Protein AF-A0A378QYK4-F1 (afdb_monomer_lite)

Sequence (94 aa):
MKSKKVKDPSWFKLKRYPHIGLPITSKSKNQVIRYITNPEKIAKHAFCPFIHTQIITPKFRKQYDQDGNILHNGKRVRLKPKVRDIYYANHWDC

Foldseek 3Di:
DDDPPDDDPPPDDQDPDDDPDDGDDPVCRVVVVVQVPDVVNVVPQAQDFFDKDKDWAWDWAFDADPVRHTPPVRGTDIDDTDIDIDGHGDPGRD

Organism: NCBI:txid90240

Structure (mmCIF, N/CA/C/O backbone):
data_AF-A0A378QYK4-F1
#
_entry.id   AF-A0A378QYK4-F1
#
loop_
_atom_site.group_PDB
_atom_site.id
_atom_site.type_symbol
_atom_site.label_atom_id
_atom_site.label_alt_id
_atom_site.label_comp_id
_atom_site.label_asym_id
_atom_site.label_entity_id
_atom_site.label_seq_id
_atom_site.pdbx_PDB_ins_code
_atom_site.Cartn_x
_atom_site.Cartn_y
_atom_site.Cartn_z
_atom_site.occupancy
_atom_site.B_iso_or_equiv
_atom_site.auth_seq_id
_atom_site.auth_comp_id
_atom_site.auth_asym_id
_atom_site.auth_atom_id
_atom_site.pdbx_PDB_model_num
ATOM 1 N N . MET A 1 1 ? -22.482 11.494 36.897 1.00 39.22 1 MET A N 1
ATOM 2 C CA . MET A 1 1 ? -21.732 10.231 36.683 1.00 39.22 1 MET A CA 1
ATOM 3 C C . MET A 1 1 ? -20.469 10.548 35.886 1.00 39.22 1 MET A C 1
ATOM 5 O O . MET A 1 1 ? -20.587 11.055 34.779 1.00 39.22 1 MET A O 1
ATOM 9 N N . LYS A 1 2 ? -19.266 10.372 36.453 1.00 37.28 2 LYS A N 1
ATOM 10 C CA . LYS A 1 2 ? -18.005 10.698 35.756 1.00 37.28 2 LYS A CA 1
ATOM 11 C C . LYS A 1 2 ? -17.719 9.620 34.704 1.00 37.28 2 LYS A C 1
ATOM 13 O O . LYS A 1 2 ? -17.579 8.452 35.057 1.00 37.28 2 LYS A O 1
ATOM 18 N N . SER A 1 3 ? -17.651 9.990 33.424 1.00 45.25 3 SER A N 1
ATOM 19 C CA . SER A 1 3 ? -17.284 9.066 32.345 1.00 45.25 3 SER A CA 1
ATOM 20 C C . SER A 1 3 ? -15.878 8.512 32.598 1.00 45.25 3 SER A C 1
ATOM 22 O O . SER A 1 3 ? -14.919 9.287 32.668 1.00 45.25 3 SER A O 1
ATOM 24 N N . LYS A 1 4 ? -15.732 7.188 32.732 1.00 50.22 4 LYS A N 1
ATOM 25 C CA . LYS A 1 4 ? -14.417 6.528 32.767 1.00 50.22 4 LYS A CA 1
ATOM 26 C C . LYS A 1 4 ? -13.656 6.906 31.490 1.00 50.22 4 LYS A C 1
ATOM 28 O O . LYS A 1 4 ? -14.080 6.541 30.396 1.00 50.22 4 LYS A O 1
ATOM 33 N N . LYS A 1 5 ? -12.542 7.638 31.621 1.00 49.34 5 LYS A N 1
ATOM 34 C CA . LYS A 1 5 ? -11.584 7.831 30.522 1.00 49.34 5 LYS A CA 1
ATOM 35 C C . LYS A 1 5 ? -11.043 6.451 30.152 1.00 49.34 5 LYS A C 1
ATOM 37 O O . LYS A 1 5 ? -10.284 5.864 30.920 1.00 49.34 5 LYS A O 1
ATOM 42 N N . VAL A 1 6 ? -11.476 5.920 29.011 1.00 62.06 6 VAL A N 1
ATOM 43 C CA . VAL A 1 6 ? -10.902 4.702 28.434 1.00 62.06 6 VAL A CA 1
ATOM 44 C C . VAL A 1 6 ? -9.432 4.998 28.169 1.00 62.06 6 VAL A C 1
ATOM 46 O O . VAL A 1 6 ? -9.105 5.975 27.496 1.00 62.06 6 VAL A O 1
ATOM 49 N N . LYS A 1 7 ? -8.547 4.208 28.782 1.00 66.19 7 LYS A N 1
ATOM 50 C CA . LYS A 1 7 ? -7.105 4.346 28.597 1.00 66.19 7 LYS A CA 1
ATOM 51 C C . LYS A 1 7 ? -6.811 4.112 27.123 1.00 66.19 7 LYS A C 1
ATOM 53 O O . LYS A 1 7 ? -7.221 3.096 26.566 1.00 66.19 7 LYS A O 1
ATOM 58 N N . ASP A 1 8 ? -6.137 5.075 26.509 1.00 67.88 8 ASP A N 1
ATOM 59 C CA . ASP A 1 8 ? -5.820 5.008 25.095 1.00 67.88 8 ASP A CA 1
ATOM 60 C C . ASP A 1 8 ? -5.010 3.738 24.798 1.00 67.88 8 ASP A C 1
ATOM 62 O O . ASP A 1 8 ? -3.958 3.534 25.414 1.00 67.88 8 ASP A O 1
ATOM 66 N N . PRO A 1 9 ? -5.469 2.876 23.875 1.00 75.88 9 PRO A N 1
ATOM 67 C CA . PRO A 1 9 ? -4.701 1.704 23.507 1.00 75.88 9 PRO A CA 1
ATOM 68 C C . PRO A 1 9 ? -3.377 2.131 22.874 1.00 75.88 9 PRO A C 1
ATOM 70 O O . PRO A 1 9 ? -3.358 2.931 21.935 1.00 75.88 9 PRO A O 1
ATOM 73 N N . SER A 1 10 ? -2.273 1.560 23.360 1.00 82.81 10 SER A N 1
ATOM 74 C CA . SER A 1 10 ? -0.918 1.832 22.856 1.00 82.81 10 SER A CA 1
ATOM 75 C C . SER A 1 10 ? -0.742 1.451 21.380 1.00 82.81 10 SER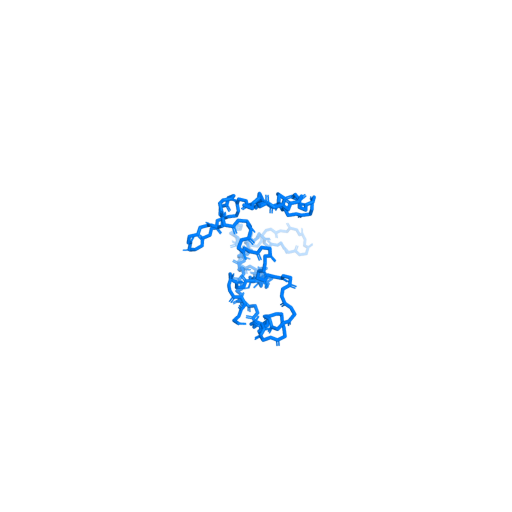 A C 1
ATOM 77 O O . SER A 1 10 ? 0.154 1.958 20.702 1.00 82.81 10 SER A O 1
ATOM 79 N N . TRP A 1 11 ? -1.613 0.576 20.872 1.00 86.25 11 TRP A N 1
ATOM 80 C CA . TRP A 1 11 ? -1.592 0.087 19.500 1.00 86.25 11 TRP A CA 1
ATOM 81 C C . TRP A 1 11 ? -2.286 1.018 18.494 1.00 86.25 11 TRP A C 1
ATOM 83 O O . TRP A 1 11 ? -1.985 0.937 17.304 1.00 86.25 11 TRP A O 1
ATOM 93 N N . PHE A 1 12 ? -3.174 1.926 18.919 1.00 85.12 12 PHE A N 1
ATOM 94 C CA . PHE A 1 12 ? -3.878 2.803 17.979 1.00 85.12 12 PHE A CA 1
ATOM 95 C C . PHE A 1 12 ? -2.984 3.973 17.558 1.00 85.12 12 PHE A C 1
ATOM 97 O O . PHE A 1 12 ? -2.719 4.886 18.344 1.00 85.12 12 PHE A O 1
ATOM 104 N N . LYS A 1 13 ? -2.546 3.971 16.296 1.00 86.19 13 LYS A N 1
ATOM 105 C CA . LYS A 1 13 ? -1.691 5.015 15.716 1.00 86.19 13 LYS A CA 1
ATOM 106 C C . LYS A 1 13 ? -2.348 5.604 14.475 1.00 86.19 13 LYS A C 1
ATOM 108 O O . LYS A 1 13 ? -2.632 4.885 13.522 1.00 86.19 13 LYS A O 1
ATOM 113 N N . LEU A 1 14 ? -2.543 6.922 14.472 1.00 85.31 14 LEU A N 1
ATOM 114 C CA . LEU A 1 14 ? -3.054 7.641 13.309 1.00 85.31 14 LEU A CA 1
ATOM 115 C C . LEU A 1 14 ? -1.955 7.717 12.241 1.00 85.31 14 LEU A C 1
ATOM 117 O O . LEU A 1 14 ? -0.851 8.194 12.513 1.00 85.31 14 LEU A O 1
ATOM 121 N N . LYS A 1 15 ? -2.238 7.240 11.031 1.00 81.69 15 LYS A N 1
ATOM 122 C CA . LYS A 1 15 ? -1.309 7.316 9.899 1.00 81.69 15 LYS A CA 1
ATOM 123 C C . LYS A 1 15 ? -1.677 8.502 9.011 1.00 81.69 15 LYS A C 1
ATOM 125 O O . LYS A 1 15 ? -2.849 8.795 8.829 1.00 81.69 15 LYS A O 1
ATOM 130 N N . ARG A 1 16 ? -0.668 9.175 8.456 1.00 78.75 16 ARG A N 1
ATOM 131 C CA . ARG A 1 16 ? -0.826 10.324 7.546 1.00 78.75 16 ARG A CA 1
ATOM 132 C C . ARG A 1 16 ? -0.748 9.888 6.083 1.00 78.75 16 ARG A C 1
ATOM 134 O O . ARG A 1 16 ? 0.034 10.441 5.315 1.00 78.75 16 ARG A O 1
ATOM 141 N N . TYR A 1 17 ? -1.483 8.841 5.722 1.00 78.94 17 TYR A N 1
ATOM 142 C CA . TYR A 1 17 ? -1.548 8.437 4.320 1.00 78.94 17 TYR A CA 1
ATOM 143 C C . TYR A 1 17 ? -2.419 9.429 3.537 1.00 78.94 17 TYR A C 1
ATOM 145 O O . TYR A 1 17 ? -3.315 10.040 4.118 1.00 78.94 17 TYR A O 1
ATOM 153 N N . PRO A 1 18 ? -2.174 9.618 2.233 1.00 72.56 18 PRO A N 1
ATOM 154 C CA . PRO A 1 18 ? -3.126 10.305 1.372 1.00 72.56 18 PRO A CA 1
ATOM 155 C C . PRO A 1 18 ? -4.462 9.555 1.404 1.00 72.56 18 PRO A C 1
ATOM 157 O O . PRO A 1 18 ? -4.507 8.355 1.135 1.00 72.56 18 PRO A O 1
ATOM 160 N N . HIS A 1 19 ? -5.538 10.249 1.763 1.00 69.25 19 HIS A N 1
ATOM 161 C CA . HIS A 1 19 ? -6.887 9.691 1.797 1.00 69.25 19 HIS A CA 1
ATOM 162 C C . HIS A 1 19 ? -7.699 10.262 0.635 1.00 69.25 19 HIS A C 1
ATOM 164 O O . HIS A 1 19 ? -7.610 11.451 0.344 1.00 69.25 19 HIS A O 1
ATOM 170 N N . ILE A 1 20 ? -8.501 9.413 -0.014 1.00 71.56 20 ILE A N 1
ATOM 171 C CA . ILE A 1 20 ? -9.448 9.840 -1.059 1.00 71.56 20 ILE A CA 1
ATOM 172 C C . ILE A 1 20 ? -10.660 10.565 -0.428 1.00 71.56 20 ILE A C 1
ATOM 174 O O . ILE A 1 20 ? -11.273 11.410 -1.070 1.00 71.56 20 ILE A O 1
ATOM 178 N N . GLY A 1 21 ? -10.982 10.274 0.842 1.00 73.00 21 GLY A N 1
ATOM 179 C CA . GLY A 1 21 ? -12.072 10.897 1.607 1.00 73.00 21 GLY A CA 1
ATOM 180 C C . GLY A 1 21 ? -11.609 11.612 2.882 1.00 73.00 21 GLY A C 1
ATOM 181 O O . GLY A 1 21 ? -10.415 11.843 3.086 1.00 73.00 21 GLY A O 1
ATOM 182 N N . LEU A 1 22 ? -12.562 11.952 3.762 1.00 80.44 22 LEU A N 1
ATOM 183 C CA . LEU A 1 22 ? -12.267 12.626 5.032 1.00 80.44 22 LEU A CA 1
ATOM 184 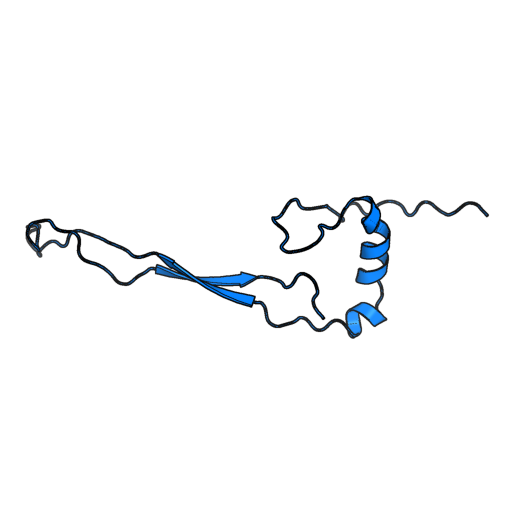C C . LEU A 1 22 ? -11.344 11.758 5.906 1.00 80.44 22 LEU A C 1
ATOM 186 O O . LEU A 1 22 ? -11.700 10.624 6.231 1.00 80.44 22 LEU A O 1
ATOM 190 N N . PRO A 1 23 ? -10.170 12.269 6.314 1.00 81.75 23 PRO A N 1
ATOM 191 C CA . PRO A 1 23 ? -9.227 11.489 7.096 1.00 81.75 23 PRO A CA 1
ATOM 192 C C . PRO A 1 23 ? -9.764 11.231 8.506 1.00 81.75 23 PRO A C 1
ATOM 194 O O . PRO A 1 23 ? -10.394 12.092 9.128 1.00 81.75 23 PRO A O 1
ATOM 197 N N . ILE A 1 24 ? -9.435 10.062 9.055 1.00 84.81 24 ILE A N 1
ATOM 198 C CA . ILE A 1 24 ? -9.651 9.776 10.475 1.00 84.81 24 ILE A CA 1
ATOM 199 C C . ILE A 1 24 ? -8.776 10.746 11.268 1.00 84.81 24 ILE A C 1
ATOM 201 O O . ILE A 1 24 ? -7.570 10.825 11.055 1.00 84.81 24 ILE A O 1
ATOM 205 N N . THR A 1 25 ? -9.375 11.476 12.203 1.00 85.75 25 THR A N 1
ATOM 206 C CA . THR A 1 25 ? -8.667 12.394 13.103 1.00 85.75 25 THR A CA 1
ATOM 207 C C . THR A 1 25 ? -8.625 11.840 14.525 1.00 85.75 25 THR A C 1
ATOM 209 O O . THR A 1 25 ? -9.321 10.880 14.872 1.00 85.75 25 THR A O 1
ATOM 212 N N . SER A 1 26 ? -7.848 12.478 15.402 1.00 85.12 26 SER A N 1
ATOM 213 C CA . SER A 1 26 ? -7.815 12.125 16.827 1.00 85.12 26 SER A CA 1
ATOM 214 C C . SER A 1 26 ? -9.198 12.189 17.489 1.00 85.12 26 SER A C 1
ATOM 216 O O . SER A 1 26 ? -9.460 11.430 18.416 1.00 85.12 26 SER A O 1
ATOM 218 N N . LYS A 1 27 ? -10.108 13.040 16.988 1.00 85.75 27 LYS A N 1
A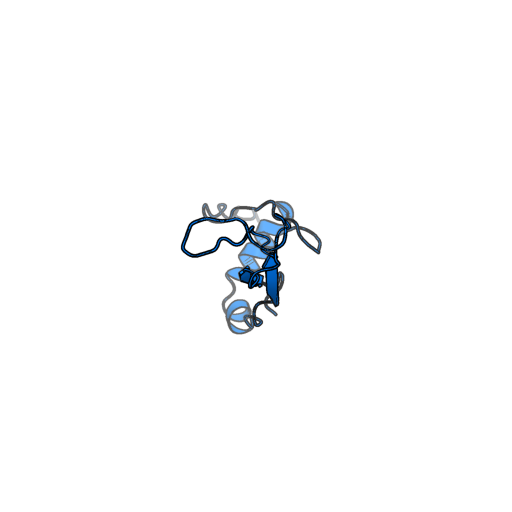TOM 219 C CA . LYS A 1 27 ? -11.482 13.163 17.506 1.00 85.75 27 LYS A CA 1
ATOM 220 C C . LYS A 1 27 ? -12.324 11.915 17.221 1.00 85.75 27 LYS A C 1
ATOM 222 O O . LYS A 1 27 ? -13.096 11.489 18.071 1.00 85.75 27 LYS A O 1
ATOM 227 N N . SER A 1 28 ? -12.132 11.289 16.060 1.00 85.12 28 SER A N 1
ATOM 228 C CA . SER A 1 28 ? -12.841 10.062 15.665 1.00 85.12 28 SER A CA 1
ATOM 229 C C . SER A 1 28 ? -12.303 8.786 16.327 1.00 85.12 28 SER A C 1
ATOM 231 O O . SER A 1 28 ? -12.920 7.733 16.205 1.00 85.12 28 SER A O 1
ATOM 233 N N . LYS A 1 29 ? -11.183 8.850 17.061 1.00 85.56 29 LYS A N 1
ATOM 234 C CA . LYS A 1 29 ? -10.498 7.679 17.637 1.00 85.56 29 LYS A CA 1
ATOM 235 C C . LYS A 1 29 ? -11.419 6.760 18.444 1.00 85.56 29 LYS A C 1
ATOM 237 O O . LYS A 1 29 ? -11.457 5.561 18.188 1.00 85.56 29 LYS A O 1
ATOM 242 N N . ASN A 1 30 ? -12.184 7.312 19.386 1.00 87.19 30 ASN A N 1
ATOM 243 C CA . ASN A 1 30 ? -13.061 6.514 20.252 1.00 87.19 30 ASN A CA 1
ATOM 244 C C . ASN A 1 30 ? -14.168 5.810 19.461 1.00 87.19 30 ASN A C 1
ATOM 246 O O . ASN A 1 30 ? -14.506 4.666 19.757 1.00 87.19 30 ASN A O 1
ATOM 250 N N . GLN A 1 31 ? -14.714 6.485 18.447 1.00 88.00 31 GLN A N 1
ATOM 251 C CA . GLN A 1 31 ? -15.727 5.913 17.567 1.00 88.00 31 GLN A CA 1
ATOM 252 C C . GLN A 1 31 ? -15.150 4.752 16.756 1.00 88.00 31 GLN A C 1
ATOM 254 O O . GLN A 1 31 ? -15.774 3.695 16.698 1.00 88.00 31 GLN A O 1
ATOM 259 N N . VAL A 1 32 ? -13.954 4.935 16.189 1.00 86.75 32 VAL A N 1
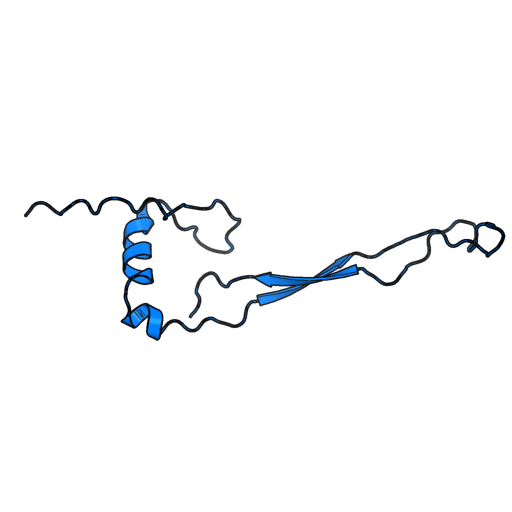ATOM 260 C CA . VAL A 1 32 ? -13.259 3.899 15.417 1.00 86.75 32 VAL A CA 1
ATOM 261 C C . VAL A 1 32 ? -12.956 2.691 16.293 1.00 86.75 32 VAL A C 1
ATOM 263 O O . VAL A 1 32 ? -13.344 1.590 15.928 1.00 86.75 32 VAL A O 1
ATOM 266 N N . ILE A 1 33 ? -12.346 2.887 17.469 1.00 87.75 33 ILE A N 1
ATOM 267 C CA . ILE A 1 33 ? -12.034 1.788 18.397 1.00 87.75 33 ILE A CA 1
ATOM 268 C C . ILE A 1 33 ? -13.308 1.017 18.750 1.00 87.75 33 ILE A C 1
ATOM 270 O O . ILE A 1 33 ? -13.340 -0.197 18.597 1.00 87.75 33 ILE A O 1
ATOM 274 N N . ARG A 1 34 ? -14.381 1.716 19.144 1.00 89.56 34 ARG A N 1
ATOM 275 C CA . ARG A 1 34 ? -15.655 1.074 19.496 1.00 89.56 34 ARG A CA 1
ATOM 276 C C . ARG A 1 34 ? -16.243 0.259 18.342 1.00 89.56 34 ARG A C 1
ATOM 278 O O . ARG A 1 34 ? -16.890 -0.752 18.590 1.00 89.56 34 ARG A O 1
ATOM 285 N N . TYR A 1 35 ? -16.059 0.718 17.107 1.00 88.25 35 TYR A N 1
ATOM 286 C CA . TYR A 1 35 ? -16.537 0.024 15.918 1.00 88.25 35 TYR A CA 1
ATOM 287 C C . TYR A 1 35 ? -15.717 -1.241 15.633 1.00 88.25 35 TYR A C 1
ATOM 289 O O . TYR A 1 35 ? -16.292 -2.320 15.535 1.00 88.25 35 TYR A O 1
ATOM 297 N N . ILE A 1 36 ? -14.385 -1.128 15.582 1.00 84.88 36 ILE A N 1
ATOM 298 C CA . ILE A 1 36 ? -13.493 -2.241 15.214 1.00 84.88 36 ILE A CA 1
ATOM 299 C C . ILE A 1 36 ? -13.372 -3.317 16.296 1.00 84.88 36 ILE A C 1
ATOM 301 O O . ILE A 1 36 ? -12.932 -4.416 15.995 1.00 84.88 36 ILE A O 1
ATOM 305 N N . THR A 1 37 ? -13.734 -3.022 17.550 1.00 87.69 37 THR A N 1
ATOM 306 C CA . THR A 1 37 ? -13.764 -4.017 18.636 1.00 87.69 37 THR A CA 1
ATOM 307 C C . THR A 1 37 ? -15.138 -4.658 18.825 1.00 87.69 37 THR A C 1
ATOM 309 O O . THR A 1 37 ? -15.287 -5.502 19.704 1.00 87.69 37 THR A O 1
ATOM 312 N N . ASN A 1 38 ? -16.167 -4.233 18.084 1.00 90.62 38 ASN A N 1
ATOM 313 C CA . ASN A 1 38 ? -17.511 -4.782 18.236 1.00 90.62 38 ASN A CA 1
ATOM 314 C C . ASN A 1 38 ? -17.635 -6.094 17.434 1.00 90.62 38 ASN A C 1
ATOM 316 O O . ASN A 1 38 ? -17.573 -6.044 16.206 1.00 90.62 38 ASN A O 1
ATOM 320 N N . PRO A 1 39 ? -17.869 -7.249 18.085 1.00 90.00 39 PRO A N 1
ATOM 321 C CA . PRO A 1 39 ? -17.898 -8.549 17.415 1.00 90.00 39 PRO A CA 1
ATOM 322 C C . PRO A 1 39 ? -19.008 -8.667 16.364 1.00 90.00 39 PRO A C 1
ATOM 324 O O . PRO A 1 39 ? -18.785 -9.269 15.319 1.00 90.00 39 PRO A O 1
ATOM 327 N N . GLU A 1 40 ? -20.171 -8.044 16.572 1.00 90.69 40 GLU A N 1
ATOM 328 C CA . GLU A 1 40 ? -21.254 -8.039 15.580 1.00 90.69 40 GLU A CA 1
ATOM 329 C C . GLU A 1 40 ? -20.885 -7.231 14.335 1.00 90.69 40 GLU A C 1
ATOM 331 O O . GLU A 1 40 ? -21.284 -7.576 13.223 1.00 90.69 40 GLU A O 1
ATOM 336 N N . LYS A 1 41 ? -20.134 -6.136 14.515 1.00 85.94 41 LYS A N 1
ATOM 337 C CA . LYS A 1 41 ? -19.632 -5.327 13.400 1.00 85.94 41 LYS A CA 1
ATOM 338 C C . LYS A 1 41 ? -18.519 -6.048 12.658 1.00 85.94 41 LYS A C 1
ATOM 340 O O . LYS A 1 41 ? -18.547 -6.045 11.438 1.00 85.94 41 LYS A O 1
ATOM 345 N N . ILE A 1 42 ? -17.609 -6.708 13.375 1.00 84.12 42 ILE A N 1
ATOM 346 C CA . ILE A 1 42 ? -16.550 -7.538 12.784 1.00 84.12 42 ILE A CA 1
ATOM 347 C C . ILE A 1 42 ? -17.162 -8.675 11.959 1.00 84.12 42 ILE A C 1
ATOM 349 O O . ILE A 1 42 ? -16.761 -8.876 10.822 1.00 84.12 42 ILE A O 1
ATOM 353 N N . ALA A 1 43 ? -18.160 -9.382 12.496 1.00 85.50 43 ALA A N 1
ATOM 354 C CA . ALA A 1 43 ? -18.803 -10.502 11.806 1.00 85.50 43 ALA A CA 1
ATOM 355 C C . ALA A 1 43 ? -19.575 -10.081 10.545 1.00 85.50 43 ALA A C 1
ATOM 357 O O . ALA A 1 43 ? -19.712 -10.872 9.617 1.00 85.50 43 ALA A O 1
ATOM 358 N N . LYS A 1 44 ? -20.093 -8.846 10.515 1.00 83.50 44 LYS A N 1
ATOM 359 C CA . LYS A 1 44 ? -20.780 -8.273 9.346 1.00 83.50 44 LYS A CA 1
ATOM 360 C C . LYS A 1 44 ? -19.831 -7.614 8.352 1.00 83.50 44 LYS A C 1
ATOM 362 O O . LYS A 1 44 ? -20.256 -7.359 7.232 1.00 83.50 44 LYS A O 1
ATOM 367 N N . HIS A 1 45 ? -18.600 -7.329 8.765 1.00 77.19 45 HIS A N 1
ATOM 368 C CA . HIS A 1 45 ? -17.610 -6.697 7.913 1.00 77.19 45 HIS A CA 1
ATOM 369 C C . HIS A 1 45 ? -17.192 -7.684 6.822 1.00 77.19 45 HIS A C 1
ATOM 371 O O . HIS A 1 45 ? -16.541 -8.696 7.088 1.00 77.19 45 HIS A O 1
ATOM 377 N N . ALA A 1 46 ? -17.574 -7.395 5.588 1.00 66.31 46 ALA A N 1
ATOM 378 C CA . ALA A 1 46 ? -17.041 -8.064 4.426 1.00 66.31 46 ALA A CA 1
ATOM 379 C C . ALA A 1 46 ? -15.688 -7.427 4.103 1.00 66.31 46 ALA A C 1
ATOM 381 O O . ALA A 1 46 ? -15.600 -6.244 3.770 1.00 66.31 46 ALA A O 1
ATOM 382 N N . PHE A 1 47 ? -14.618 -8.221 4.161 1.00 64.88 47 PHE A N 1
ATOM 383 C CA . PHE A 1 47 ? -13.371 -7.832 3.513 1.00 64.88 47 PHE A CA 1
ATOM 384 C C . PHE A 1 47 ? -13.640 -7.787 2.013 1.00 64.88 47 PHE A C 1
ATOM 386 O O . PHE A 1 47 ? -13.729 -8.822 1.347 1.00 64.88 47 PHE A O 1
ATOM 393 N N . CYS A 1 48 ? -13.844 -6.580 1.494 1.00 65.38 48 CYS A N 1
ATOM 394 C CA . CYS A 1 48 ? -14.015 -6.384 0.069 1.00 65.38 48 CYS A CA 1
ATOM 395 C C . CYS A 1 48 ? -12.733 -6.840 -0.637 1.00 65.38 48 CYS A C 1
ATOM 397 O O . CYS A 1 48 ? -11.633 -6.635 -0.108 1.00 65.38 48 CYS A O 1
ATOM 399 N N . PRO A 1 49 ? -12.835 -7.445 -1.834 1.00 65.38 49 PRO A N 1
ATOM 400 C CA . PRO A 1 49 ? -11.647 -7.741 -2.614 1.00 65.38 49 PRO A CA 1
ATOM 401 C C . PRO A 1 49 ? -10.852 -6.445 -2.797 1.00 65.38 49 PRO A C 1
ATOM 403 O O . PRO A 1 49 ? -11.417 -5.393 -3.112 1.00 65.38 49 PRO A O 1
ATOM 406 N N . PHE A 1 50 ? -9.545 -6.510 -2.539 1.00 69.31 50 PHE A N 1
ATOM 407 C CA . PHE A 1 50 ? -8.682 -5.342 -2.647 1.00 69.31 50 PHE A CA 1
ATOM 408 C C . PHE A 1 50 ? -8.789 -4.716 -4.035 1.00 69.31 50 PHE A C 1
ATOM 410 O O . PHE A 1 50 ? -8.883 -5.421 -5.042 1.00 69.31 50 PHE A O 1
ATOM 417 N N . ILE A 1 51 ? -8.717 -3.385 -4.094 1.00 79.69 51 ILE A N 1
ATOM 418 C CA . ILE A 1 51 ? -8.703 -2.670 -5.368 1.00 79.69 51 ILE A CA 1
ATOM 419 C C . ILE A 1 51 ? -7.397 -3.035 -6.069 1.00 79.69 51 ILE A C 1
ATOM 421 O O . ILE A 1 51 ? -6.315 -2.610 -5.651 1.00 79.69 51 ILE A O 1
ATOM 425 N N . HIS A 1 52 ? -7.511 -3.859 -7.107 1.00 86.56 52 HIS A N 1
ATOM 426 C CA . HIS A 1 52 ? -6.384 -4.312 -7.901 1.00 86.56 52 HIS A CA 1
ATOM 427 C C . HIS A 1 52 ? -6.006 -3.248 -8.931 1.00 86.56 52 HIS A C 1
ATOM 429 O O . HIS A 1 52 ? -6.826 -2.830 -9.749 1.00 86.56 52 HIS A O 1
ATOM 435 N N . THR A 1 53 ? -4.747 -2.825 -8.906 1.00 86.38 53 THR A N 1
ATOM 436 C CA . THR A 1 53 ? -4.165 -1.951 -9.921 1.00 86.38 53 THR A CA 1
ATOM 437 C C . THR A 1 53 ? -2.808 -2.485 -10.362 1.00 86.38 53 THR A C 1
ATOM 439 O O . THR A 1 53 ? -2.141 -3.234 -9.647 1.00 86.38 53 THR A O 1
ATOM 442 N N . GLN A 1 54 ? -2.367 -2.082 -11.553 1.00 93.12 54 GLN A N 1
ATOM 443 C CA . GLN A 1 54 ? -1.067 -2.472 -12.088 1.00 93.12 54 GLN A CA 1
ATOM 444 C C . GLN A 1 54 ? -0.201 -1.244 -12.343 1.00 93.12 54 GLN A C 1
ATOM 446 O O . GLN A 1 54 ? -0.571 -0.350 -13.103 1.00 93.12 54 GLN A O 1
ATOM 451 N N . ILE A 1 55 ? 0.997 -1.220 -11.752 1.00 93.06 55 ILE A N 1
ATOM 452 C CA . ILE A 1 55 ? 2.034 -0.262 -12.140 1.00 93.06 55 ILE A CA 1
ATOM 453 C C . ILE A 1 55 ? 2.879 -0.886 -13.242 1.00 93.06 55 ILE A C 1
ATOM 455 O O . ILE A 1 55 ? 3.598 -1.865 -13.026 1.00 93.06 55 ILE A O 1
ATOM 459 N N . ILE A 1 56 ? 2.840 -0.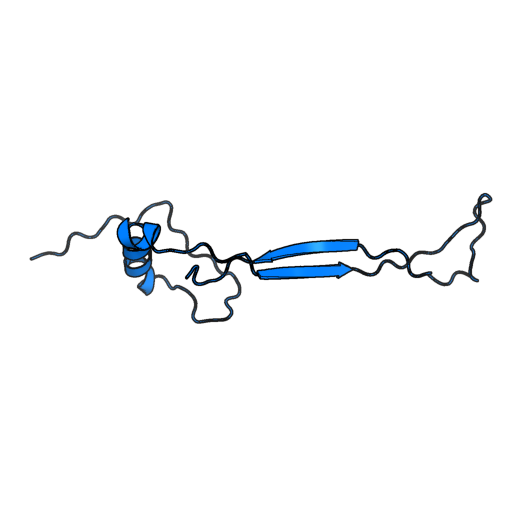265 -14.418 1.00 93.75 56 ILE A N 1
ATOM 460 C CA . ILE A 1 56 ? 3.600 -0.687 -15.591 1.00 93.75 56 ILE A CA 1
ATOM 461 C C . ILE A 1 56 ? 4.769 0.275 -15.779 1.00 93.75 56 ILE A C 1
ATOM 463 O O . ILE A 1 56 ? 4.587 1.448 -16.093 1.00 93.75 56 ILE A O 1
ATOM 467 N N . THR A 1 57 ? 5.994 -0.215 -15.599 1.00 94.62 57 THR A N 1
ATOM 468 C CA . THR A 1 57 ? 7.202 0.579 -15.855 1.00 94.62 57 THR A CA 1
ATOM 469 C C . THR A 1 57 ? 7.836 0.146 -17.181 1.00 94.62 57 THR A C 1
ATOM 471 O O . THR A 1 57 ? 8.347 -0.982 -17.263 1.00 94.62 57 THR A O 1
ATOM 474 N N . PRO A 1 58 ? 7.825 0.997 -18.228 1.00 90.94 58 PRO A N 1
ATOM 475 C CA . PRO A 1 58 ? 8.468 0.672 -19.493 1.00 90.94 58 PRO A CA 1
ATOM 476 C C . PRO A 1 58 ? 9.988 0.621 -19.315 1.00 90.94 58 PRO A C 1
ATOM 478 O O . PRO A 1 58 ? 10.578 1.419 -18.586 1.00 90.94 58 PRO A O 1
ATOM 481 N N . LYS A 1 59 ? 10.637 -0.336 -19.981 1.00 92.25 59 LYS A N 1
ATOM 482 C CA . LYS A 1 59 ? 12.094 -0.484 -19.963 1.00 92.25 59 LYS A CA 1
ATOM 483 C C . LYS A 1 59 ? 12.647 -0.179 -21.344 1.00 92.25 59 LYS A C 1
ATOM 485 O O . LYS A 1 59 ? 12.228 -0.794 -22.317 1.00 92.25 59 LYS A O 1
ATOM 490 N N . PHE A 1 60 ? 13.616 0.724 -21.407 1.00 92.81 60 PHE A N 1
ATOM 491 C CA . PHE A 1 60 ? 14.324 1.075 -22.634 1.00 92.81 60 PHE A CA 1
ATOM 492 C C . PHE A 1 60 ? 15.818 0.829 -22.434 1.00 92.81 60 PHE A C 1
ATOM 494 O O . PHE A 1 60 ? 16.420 1.396 -21.520 1.00 92.81 60 PHE A O 1
ATOM 501 N N . ARG A 1 61 ? 16.420 -0.032 -23.260 1.00 89.44 61 ARG A N 1
ATOM 502 C CA . ARG A 1 61 ? 17.855 -0.363 -23.188 1.00 89.44 61 ARG A CA 1
ATOM 503 C C . ARG A 1 61 ? 18.475 -0.397 -24.579 1.00 89.44 61 ARG A C 1
ATOM 505 O O . ARG A 1 61 ? 17.774 -0.604 -25.565 1.00 89.44 61 ARG A O 1
ATOM 512 N N . LYS A 1 62 ? 19.787 -0.173 -24.644 1.00 92.25 62 LYS A N 1
ATOM 513 C CA . LYS A 1 62 ? 20.570 -0.470 -25.846 1.00 92.25 62 LYS A CA 1
ATOM 514 C C . LYS A 1 62 ? 20.718 -1.988 -25.957 1.00 92.25 62 LYS A C 1
ATOM 516 O O . LYS A 1 62 ? 20.811 -2.659 -24.928 1.00 92.25 62 LYS A O 1
ATOM 521 N N . GLN A 1 63 ? 20.686 -2.500 -27.177 1.00 91.50 63 GLN A N 1
ATOM 522 C CA . GLN A 1 63 ? 20.979 -3.900 -27.460 1.00 91.50 63 GLN A CA 1
ATOM 523 C C . GLN A 1 63 ? 22.385 -4.003 -28.035 1.00 91.50 63 GLN A C 1
ATOM 525 O O . GLN A 1 63 ? 22.855 -3.073 -28.694 1.00 91.50 63 GLN A O 1
ATOM 530 N N . TYR A 1 64 ? 23.027 -5.123 -27.745 1.00 92.00 64 TYR A N 1
ATOM 531 C CA . TYR A 1 64 ? 24.377 -5.428 -28.176 1.00 92.00 64 TYR A CA 1
ATOM 532 C C . TYR A 1 64 ? 24.361 -6.788 -28.856 1.00 92.00 64 TYR A C 1
ATOM 534 O O . TYR A 1 64 ? 23.567 -7.649 -28.468 1.00 92.00 64 TYR A O 1
ATOM 542 N N . ASP A 1 65 ? 25.207 -6.946 -29.863 1.00 90.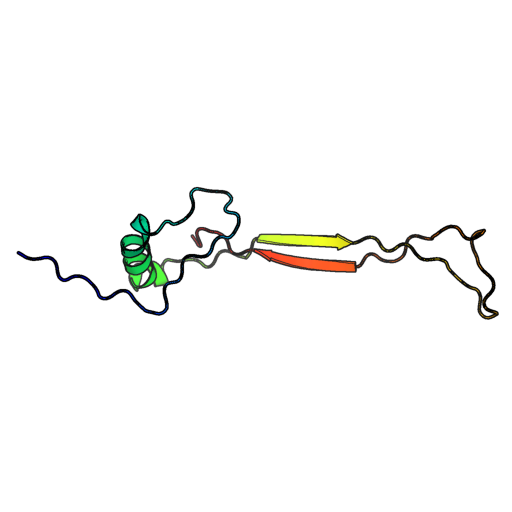19 65 ASP A N 1
ATOM 543 C CA . ASP A 1 65 ? 25.482 -8.252 -30.448 1.00 90.19 65 ASP A CA 1
ATOM 544 C C . ASP A 1 65 ? 26.369 -9.097 -29.515 1.00 90.19 65 ASP A C 1
ATOM 546 O O . ASP A 1 65 ? 26.858 -8.601 -28.494 1.00 90.19 65 ASP A O 1
ATOM 550 N N . GLN A 1 66 ? 26.597 -10.362 -29.867 1.00 90.75 66 GLN A N 1
ATOM 551 C CA . GLN A 1 66 ? 27.467 -11.287 -29.132 1.00 90.75 66 GLN A CA 1
ATOM 552 C C . GLN A 1 66 ? 28.899 -10.746 -28.995 1.00 90.75 66 GLN A C 1
ATOM 554 O O . GLN A 1 66 ? 29.509 -10.901 -27.940 1.00 90.75 66 GLN A O 1
ATOM 559 N N . ASP A 1 67 ? 29.373 -10.008 -30.001 1.00 90.69 67 ASP A N 1
ATOM 560 C CA . ASP A 1 67 ? 30.690 -9.357 -30.019 1.00 90.69 67 ASP A CA 1
ATOM 561 C C . ASP A 1 67 ? 30.723 -7.999 -29.289 1.00 90.69 67 ASP A C 1
ATOM 563 O O . ASP A 1 67 ? 31.729 -7.291 -29.305 1.00 90.69 67 ASP A O 1
ATOM 567 N N . GLY A 1 68 ? 29.615 -7.581 -28.666 1.00 85.62 68 GLY A N 1
ATOM 568 C CA . GLY A 1 68 ? 29.532 -6.317 -27.926 1.00 85.62 68 GLY A CA 1
ATOM 569 C C . GLY A 1 68 ? 29.307 -5.072 -28.792 1.00 85.62 68 GLY A C 1
ATOM 570 O O . GLY A 1 68 ? 29.338 -3.952 -28.277 1.00 85.62 68 GLY A O 1
ATOM 571 N N . ASN A 1 69 ? 29.024 -5.236 -30.087 1.00 90.19 69 ASN A N 1
ATOM 572 C CA . ASN A 1 69 ? 28.696 -4.127 -30.985 1.00 90.19 69 ASN A CA 1
ATOM 573 C C . ASN A 1 69 ? 27.287 -3.579 -30.722 1.00 90.19 69 ASN A C 1
ATOM 575 O O . ASN A 1 69 ? 26.342 -4.332 -30.490 1.00 90.19 69 ASN A O 1
ATOM 579 N N . ILE A 1 70 ? 27.131 -2.252 -30.762 1.00 88.94 70 ILE A N 1
ATOM 580 C CA . ILE A 1 70 ? 25.855 -1.580 -30.486 1.00 88.94 70 ILE A CA 1
ATOM 581 C C . ILE A 1 70 ? 24.894 -1.762 -31.667 1.00 88.94 70 ILE A C 1
ATOM 583 O O . ILE A 1 70 ? 25.163 -1.308 -32.776 1.00 88.94 70 ILE A O 1
ATOM 587 N N . LEU A 1 71 ? 23.722 -2.334 -31.397 1.00 87.44 71 LEU A N 1
ATOM 588 C CA . LEU A 1 71 ? 22.653 -2.514 -32.379 1.00 87.44 71 LEU A CA 1
ATOM 589 C C . LEU A 1 71 ? 21.738 -1.274 -32.462 1.00 87.44 71 LEU A C 1
ATOM 591 O O . LEU A 1 71 ? 21.782 -0.375 -31.614 1.00 87.44 71 LEU A O 1
ATOM 595 N N . HIS A 1 72 ? 20.871 -1.226 -33.482 1.00 85.62 72 HIS A N 1
ATOM 596 C CA . HIS A 1 72 ? 19.849 -0.177 -33.687 1.00 85.62 72 HIS A CA 1
ATOM 597 C C . HIS A 1 72 ? 20.401 1.254 -33.736 1.00 85.62 72 HIS A C 1
ATOM 599 O O . HIS A 1 72 ? 19.770 2.194 -33.243 1.00 85.62 72 HIS A O 1
ATOM 605 N N . ASN A 1 73 ? 21.603 1.433 -34.292 1.00 86.88 73 ASN A N 1
ATOM 606 C CA . ASN A 1 73 ? 22.305 2.720 -34.369 1.00 86.88 73 ASN A CA 1
ATOM 607 C C . ASN A 1 73 ? 22.403 3.425 -33.000 1.00 86.88 73 ASN A C 1
ATOM 609 O O . ASN A 1 73 ? 22.292 4.646 -32.897 1.00 86.88 73 ASN A O 1
ATOM 613 N N . GLY A 1 74 ? 22.520 2.649 -31.916 1.00 84.81 74 GLY A N 1
ATOM 614 C CA . GLY A 1 74 ? 22.598 3.165 -30.549 1.00 84.81 74 GLY A CA 1
ATOM 615 C C . GLY A 1 74 ? 21.295 3.700 -29.963 1.00 84.81 74 GLY A C 1
ATOM 616 O O . GLY A 1 74 ? 21.306 4.169 -28.817 1.00 84.81 74 GLY A O 1
ATOM 617 N N . LYS A 1 75 ? 20.172 3.590 -30.681 1.00 91.06 75 LYS A N 1
ATOM 618 C CA . LYS A 1 75 ? 18.847 3.917 -30.150 1.00 91.06 75 LYS A CA 1
ATOM 619 C C . LYS A 1 75 ? 18.417 2.871 -29.123 1.00 91.06 75 LYS A C 1
ATOM 621 O O . LYS A 1 75 ? 18.738 1.687 -29.211 1.00 91.06 75 LYS A O 1
ATOM 626 N N . ARG A 1 76 ? 17.683 3.319 -28.105 1.00 90.69 76 ARG A N 1
ATOM 627 C CA . ARG A 1 76 ? 17.139 2.421 -27.083 1.00 90.69 76 ARG A CA 1
ATOM 628 C C . ARG A 1 76 ? 15.907 1.705 -27.621 1.00 90.69 76 ARG A C 1
ATOM 630 O O . ARG A 1 76 ? 14.971 2.351 -28.082 1.00 90.69 76 ARG A O 1
ATOM 637 N N . VAL A 1 77 ? 15.882 0.388 -27.469 1.00 92.00 77 VAL A N 1
ATOM 638 C CA . VAL A 1 77 ? 14.748 -0.459 -27.839 1.00 92.00 77 VAL A CA 1
ATOM 639 C C . VAL A 1 77 ? 13.854 -0.673 -26.621 1.00 92.00 77 VAL A C 1
ATOM 641 O O . VAL A 1 77 ? 14.334 -0.786 -25.484 1.00 92.00 77 VAL A O 1
ATOM 644 N N . ARG A 1 78 ? 12.539 -0.710 -26.852 1.00 90.19 78 ARG A N 1
ATOM 645 C CA . ARG A 1 78 ? 11.547 -1.035 -25.825 1.00 90.19 78 ARG A CA 1
ATOM 646 C C . ARG A 1 78 ? 11.640 -2.522 -25.479 1.00 90.19 78 ARG A C 1
ATOM 648 O O . ARG A 1 78 ? 11.444 -3.377 -26.331 1.00 90.19 78 ARG A O 1
ATOM 655 N N . LEU A 1 79 ? 11.912 -2.820 -24.216 1.00 89.62 79 LEU A N 1
ATOM 656 C CA . LEU A 1 79 ? 11.906 -4.171 -23.662 1.00 89.62 79 LEU A CA 1
ATOM 657 C C . LEU A 1 79 ? 10.580 -4.470 -22.960 1.00 89.62 79 LEU A C 1
ATOM 659 O O . LEU A 1 79 ? 9.785 -3.565 -22.681 1.00 89.62 79 LEU A O 1
ATOM 663 N N . LYS A 1 80 ? 10.381 -5.749 -22.611 1.00 92.00 80 LYS A N 1
ATOM 664 C CA . LYS A 1 80 ? 9.239 -6.195 -21.806 1.00 92.00 80 LYS A CA 1
ATOM 665 C C . LYS A 1 80 ? 9.124 -5.327 -20.538 1.00 92.00 80 LYS A C 1
ATOM 667 O O . LYS A 1 80 ? 10.095 -5.238 -19.771 1.00 92.00 80 LYS A O 1
ATOM 672 N N . PRO A 1 81 ? 7.981 -4.650 -20.323 1.00 93.19 81 PRO A N 1
ATOM 673 C CA . PRO A 1 81 ? 7.807 -3.767 -19.181 1.00 93.19 81 PRO A CA 1
ATOM 674 C C . PRO A 1 81 ? 7.806 -4.566 -17.876 1.00 93.19 81 PRO A C 1
ATOM 676 O O . PRO A 1 81 ? 7.401 -5.729 -17.837 1.00 93.19 81 PRO A O 1
ATOM 679 N N . LYS A 1 82 ? 8.259 -3.934 -16.789 1.00 91.56 82 LYS A N 1
ATOM 680 C CA . LYS A 1 82 ? 8.106 -4.505 -15.447 1.00 91.56 82 LYS A CA 1
ATOM 681 C C . LYS A 1 82 ? 6.700 -4.170 -14.963 1.00 91.56 82 LYS A C 1
ATOM 683 O O . LYS A 1 82 ? 6.427 -3.007 -14.673 1.00 91.56 82 LYS A O 1
ATOM 688 N N . VAL A 1 83 ? 5.847 -5.184 -14.901 1.00 95.25 83 VAL A N 1
ATOM 689 C CA . VAL A 1 83 ? 4.505 -5.092 -14.321 1.00 95.25 83 VAL A CA 1
ATOM 690 C C . VAL A 1 83 ? 4.607 -5.413 -12.832 1.00 95.25 83 VAL A C 1
ATOM 692 O O . VAL A 1 83 ? 5.338 -6.326 -12.444 1.00 95.25 83 VAL A O 1
ATOM 695 N N . ARG A 1 84 ? 3.953 -4.608 -11.995 1.00 93.94 84 ARG A N 1
ATOM 696 C CA . ARG A 1 84 ? 3.805 -4.848 -10.558 1.00 93.94 84 ARG A CA 1
ATOM 697 C C . ARG A 1 84 ? 2.336 -4.729 -10.197 1.00 93.94 84 ARG A C 1
ATOM 699 O O . ARG A 1 84 ? 1.776 -3.641 -10.325 1.00 93.94 84 ARG A O 1
ATOM 706 N N . ASP A 1 85 ? 1.769 -5.830 -9.735 1.00 92.88 85 ASP A N 1
ATOM 707 C CA . ASP A 1 85 ? 0.427 -5.865 -9.173 1.00 92.88 85 ASP A CA 1
ATOM 708 C C . ASP A 1 85 ? 0.433 -5.184 -7.803 1.00 92.88 85 ASP A C 1
ATOM 710 O O . ASP A 1 85 ? 1.306 -5.438 -6.968 1.00 92.88 85 ASP A O 1
ATOM 714 N N . ILE A 1 86 ? -0.518 -4.280 -7.593 1.00 89.00 86 ILE A N 1
ATOM 715 C CA . ILE A 1 86 ? -0.725 -3.570 -6.337 1.00 89.00 86 ILE A CA 1
ATOM 716 C C . ILE A 1 86 ? -2.175 -3.756 -5.925 1.00 89.00 86 ILE A C 1
ATOM 718 O O . ILE A 1 86 ? -3.091 -3.714 -6.742 1.00 89.00 86 ILE A O 1
ATOM 722 N N . TYR A 1 87 ? -2.361 -3.975 -4.633 1.00 84.69 87 TYR A N 1
ATOM 723 C CA . TYR A 1 87 ? -3.655 -4.188 -4.019 1.00 84.69 87 TYR A CA 1
ATOM 724 C C . TYR A 1 87 ? -3.823 -3.133 -2.934 1.00 84.69 87 TYR A C 1
ATOM 726 O O . TYR A 1 87 ? -3.006 -3.056 -2.012 1.00 84.69 87 TYR A O 1
ATOM 734 N N . TYR A 1 88 ? -4.843 -2.289 -3.063 1.00 77.06 88 TYR A N 1
ATOM 735 C CA . TYR A 1 88 ? -5.169 -1.286 -2.055 1.00 77.06 88 TYR A CA 1
ATOM 736 C C . TYR A 1 88 ? -6.333 -1.769 -1.192 1.00 77.06 88 TYR A C 1
ATOM 738 O O . TYR A 1 88 ? -7.352 -2.228 -1.711 1.00 77.06 88 TYR A O 1
ATOM 746 N N . ALA A 1 89 ? -6.182 -1.635 0.127 1.00 69.25 89 ALA A N 1
ATOM 747 C CA . ALA A 1 89 ? -7.291 -1.802 1.056 1.00 69.25 89 ALA A CA 1
ATOM 748 C C . ALA A 1 89 ? -8.343 -0.720 0.792 1.00 69.25 89 ALA A C 1
ATOM 750 O O . ALA A 1 89 ? -7.994 0.452 0.606 1.00 69.25 89 ALA A O 1
ATOM 751 N N . ASN A 1 90 ? -9.618 -1.106 0.771 1.00 63.56 90 ASN A N 1
ATOM 752 C CA . ASN A 1 90 ? -10.688 -0.124 0.721 1.00 63.56 90 ASN A CA 1
ATOM 753 C C . ASN A 1 90 ? -10.810 0.554 2.098 1.00 63.56 90 ASN A C 1
ATOM 755 O O . ASN A 1 90 ? -10.528 -0.044 3.132 1.00 63.56 90 ASN A O 1
ATOM 759 N N . HIS A 1 91 ? -11.167 1.839 2.123 1.00 57.16 91 HIS A N 1
ATOM 760 C CA . HIS A 1 91 ? -11.234 2.619 3.366 1.00 57.16 91 HIS A CA 1
ATOM 761 C C . HIS A 1 91 ? -12.371 2.152 4.285 1.00 57.16 91 HIS A C 1
ATOM 763 O O . HIS A 1 91 ? -12.296 2.294 5.505 1.00 57.16 91 HIS A O 1
ATOM 769 N N . TRP A 1 92 ? -13.404 1.597 3.666 1.00 54.53 92 TRP A N 1
ATOM 770 C CA . TRP A 1 92 ? -14.523 0.938 4.296 1.00 54.53 92 TRP A CA 1
ATOM 771 C C . TRP A 1 92 ? -14.542 -0.441 3.658 1.00 54.53 92 TRP A C 1
ATOM 773 O O . TRP A 1 92 ? -15.070 -0.611 2.560 1.00 54.53 92 TRP A O 1
ATOM 783 N N . ASP A 1 93 ? -13.895 -1.413 4.297 1.00 52.97 93 ASP A N 1
ATOM 784 C CA . ASP A 1 93 ? -14.371 -2.785 4.140 1.00 52.97 93 ASP A CA 1
ATOM 785 C C . ASP A 1 93 ? -15.898 -2.705 4.414 1.00 52.97 93 ASP A C 1
ATOM 787 O O . ASP A 1 93 ? -16.339 -1.962 5.297 1.00 52.97 93 ASP A O 1
ATOM 791 N N . CYS A 1 94 ? -16.744 -3.238 3.541 1.00 45.97 94 CYS A N 1
ATOM 792 C CA . CYS A 1 94 ? -18.188 -3.005 3.672 1.00 45.97 94 CYS A CA 1
ATOM 793 C C . CYS A 1 94 ? -18.767 -3.774 4.863 1.00 45.97 94 CYS A C 1
ATOM 795 O O . CYS A 1 94 ? -18.124 -4.754 5.297 1.00 45.97 94 CYS A O 1
#

Radius of gyration: 25.03 Å; chains: 1; bounding box: 52×24×71 Å

pLDDT: mean 80.79, std 13.55, range [37.28, 95.25]

Secondary structure (DSSP, 8-state):
-----PPPPTT--------SSPPP-GGGHHHHHHHHT-HHHHHH---PPPEEEEEEEEEEE--B-TT-PBPGGGPPEEEEEEEEEEEEPPSS--